Protein AF-A0A9E4B7I1-F1 (afdb_monomer)

Structure (mmCIF, N/CA/C/O backbone):
data_AF-A0A9E4B7I1-F1
#
_entry.id   AF-A0A9E4B7I1-F1
#
loop_
_atom_site.group_PDB
_atom_site.id
_atom_site.type_symbol
_atom_site.label_atom_id
_atom_site.label_alt_id
_atom_site.label_comp_id
_atom_site.label_asym_id
_atom_site.label_entity_id
_atom_site.label_seq_id
_atom_site.pdbx_PDB_ins_code
_atom_site.Cartn_x
_atom_site.Cartn_y
_atom_site.Cartn_z
_atom_site.occupancy
_atom_site.B_iso_or_equiv
_atom_site.auth_seq_id
_atom_site.auth_comp_id
_atom_site.auth_asym_id
_atom_site.auth_atom_id
_atom_site.pdbx_PDB_model_num
ATOM 1 N N . ASP A 1 1 ? 21.472 15.821 -20.834 1.00 73.38 1 ASP A N 1
ATOM 2 C CA . ASP A 1 1 ? 20.145 16.196 -20.340 1.00 73.38 1 ASP A CA 1
ATOM 3 C C . ASP A 1 1 ? 19.874 15.441 -19.035 1.00 73.38 1 ASP A C 1
ATOM 5 O O . ASP A 1 1 ? 20.013 14.217 -19.047 1.00 73.38 1 ASP A O 1
ATOM 9 N N . PRO A 1 2 ? 19.653 16.133 -17.903 1.00 75.81 2 PRO A N 1
ATOM 10 C CA . PRO A 1 2 ? 19.327 15.500 -16.624 1.00 75.81 2 PRO A CA 1
ATOM 11 C C . PRO A 1 2 ? 18.004 14.715 -16.656 1.00 75.81 2 PRO A C 1
ATOM 13 O O . PRO A 1 2 ? 17.952 13.637 -16.067 1.00 75.81 2 PRO A O 1
ATOM 16 N N . ASP A 1 3 ? 16.997 15.153 -17.414 1.00 77.44 3 ASP A N 1
ATOM 17 C CA . ASP A 1 3 ? 15.669 14.524 -17.425 1.00 77.44 3 ASP A CA 1
ATOM 18 C C . ASP A 1 3 ? 15.714 13.133 -18.077 1.00 77.44 3 ASP A C 1
ATOM 20 O O . ASP A 1 3 ? 15.144 12.158 -17.578 1.00 77.44 3 ASP A O 1
ATOM 24 N N . PHE A 1 4 ? 16.498 12.994 -19.151 1.00 79.31 4 PHE A N 1
ATOM 25 C CA . PHE A 1 4 ? 16.743 11.698 -19.796 1.00 79.31 4 PHE A CA 1
ATOM 26 C C . PHE A 1 4 ? 17.435 10.684 -18.873 1.00 79.31 4 PHE A C 1
ATOM 28 O O . PHE A 1 4 ? 17.266 9.479 -19.060 1.00 79.31 4 PHE A O 1
ATOM 35 N N . ARG A 1 5 ? 18.207 11.138 -17.875 1.00 84.44 5 ARG A N 1
ATOM 36 C CA . ARG A 1 5 ? 18.864 10.239 -16.910 1.00 84.44 5 ARG A CA 1
ATOM 37 C C . ARG A 1 5 ? 17.890 9.697 -15.865 1.00 84.44 5 ARG A C 1
ATOM 39 O O . ARG A 1 5 ? 18.107 8.596 -15.367 1.00 84.44 5 ARG A O 1
ATOM 46 N N . GLU A 1 6 ? 16.823 10.428 -15.549 1.00 92.25 6 GLU A N 1
ATOM 47 C CA . GLU A 1 6 ? 15.819 10.010 -14.560 1.00 92.25 6 GLU A CA 1
ATOM 48 C C . GLU A 1 6 ? 14.726 9.116 -15.152 1.00 92.25 6 GLU A C 1
ATOM 50 O O . GLU A 1 6 ? 14.113 8.314 -14.437 1.00 92.25 6 GLU A O 1
ATOM 55 N N . TRP A 1 7 ? 14.500 9.211 -16.464 1.00 92.25 7 TRP A N 1
ATOM 56 C CA . TRP A 1 7 ? 13.429 8.494 -17.151 1.00 92.25 7 TRP A CA 1
ATOM 57 C C . TRP A 1 7 ? 13.388 6.979 -16.866 1.00 92.25 7 TRP A C 1
ATOM 59 O O . TRP A 1 7 ? 12.307 6.481 -16.527 1.00 92.25 7 TRP A O 1
ATOM 69 N N . PRO A 1 8 ? 14.512 6.227 -16.893 1.00 93.50 8 PRO A N 1
ATOM 70 C CA . PRO A 1 8 ? 14.486 4.797 -16.584 1.00 93.50 8 PRO A CA 1
ATOM 71 C C . PRO A 1 8 ? 13.962 4.503 -15.173 1.00 93.50 8 PRO A C 1
ATOM 73 O O . PRO A 1 8 ? 13.206 3.551 -14.971 1.00 93.50 8 PRO A O 1
ATOM 76 N N . GLN A 1 9 ? 14.309 5.344 -14.194 1.00 92.88 9 GLN A N 1
ATOM 77 C CA . GLN A 1 9 ? 13.868 5.178 -12.812 1.00 92.88 9 GLN A CA 1
ATOM 78 C C . GLN A 1 9 ? 12.376 5.492 -12.652 1.00 92.88 9 GLN A C 1
ATOM 80 O O . GLN A 1 9 ? 11.666 4.785 -11.931 1.00 92.88 9 GLN A O 1
ATOM 85 N N . LEU A 1 10 ? 11.874 6.523 -13.335 1.00 93.44 10 LEU A N 1
ATOM 86 C CA . LEU A 1 10 ? 10.450 6.864 -13.342 1.00 93.44 10 LEU A CA 1
ATOM 87 C C . LEU A 1 10 ? 9.610 5.757 -13.988 1.00 93.44 10 LEU A C 1
ATOM 89 O O . LEU A 1 10 ? 8.581 5.365 -13.429 1.00 93.44 10 LEU A O 1
ATOM 93 N N . MET A 1 11 ? 10.079 5.204 -15.108 1.00 94.81 11 MET A N 1
ATOM 94 C CA . MET A 1 11 ? 9.457 4.051 -15.757 1.00 94.81 11 MET A CA 1
ATOM 95 C C . MET A 1 11 ? 9.438 2.837 -14.823 1.00 94.81 11 MET A C 1
ATOM 97 O O . MET A 1 11 ? 8.387 2.222 -14.641 1.00 94.81 11 MET A O 1
ATOM 101 N N . LEU A 1 12 ? 10.560 2.517 -14.172 1.00 92.94 12 LEU A N 1
ATOM 102 C CA . LEU A 1 12 ? 10.630 1.405 -13.223 1.00 92.94 12 LEU A CA 1
ATOM 103 C C . LEU A 1 12 ? 9.649 1.594 -12.055 1.00 92.94 12 LEU A C 1
ATOM 105 O O . LEU A 1 12 ? 8.926 0.670 -11.682 1.00 92.94 12 LEU A O 1
ATOM 109 N N . ASN A 1 13 ? 9.567 2.806 -11.505 1.00 91.75 13 ASN A N 1
ATOM 110 C CA . ASN A 1 13 ? 8.615 3.142 -10.445 1.00 91.75 13 ASN A CA 1
ATOM 111 C C . ASN A 1 13 ? 7.160 3.001 -10.917 1.00 91.75 13 ASN A C 1
ATOM 113 O O . ASN A 1 13 ? 6.291 2.567 -10.156 1.00 91.75 13 ASN A O 1
ATOM 117 N N . TRP A 1 14 ? 6.877 3.357 -12.170 1.00 92.56 14 TRP A N 1
ATOM 118 C CA . TRP A 1 14 ? 5.568 3.152 -12.774 1.00 92.56 14 TRP A CA 1
ATOM 119 C C . TRP A 1 14 ? 5.238 1.659 -12.922 1.00 92.56 14 TRP A C 1
ATOM 121 O O . TRP A 1 14 ? 4.207 1.234 -12.398 1.00 92.56 14 TRP A O 1
ATOM 131 N N . LEU A 1 15 ? 6.141 0.851 -13.490 1.00 93.94 15 LEU A N 1
ATOM 132 C CA . LEU A 1 15 ? 5.970 -0.602 -13.628 1.00 93.94 15 LEU A CA 1
ATOM 133 C C . LEU 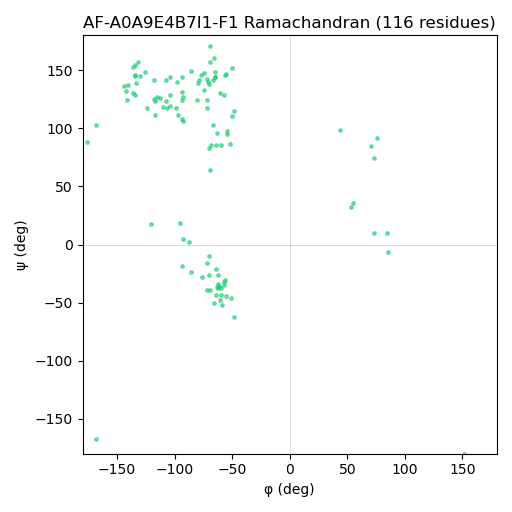A 1 15 ? 5.691 -1.277 -12.279 1.00 93.94 15 LEU A C 1
ATOM 135 O O . LEU A 1 15 ? 4.763 -2.081 -12.155 1.00 93.94 15 LEU A O 1
ATOM 139 N N . ARG 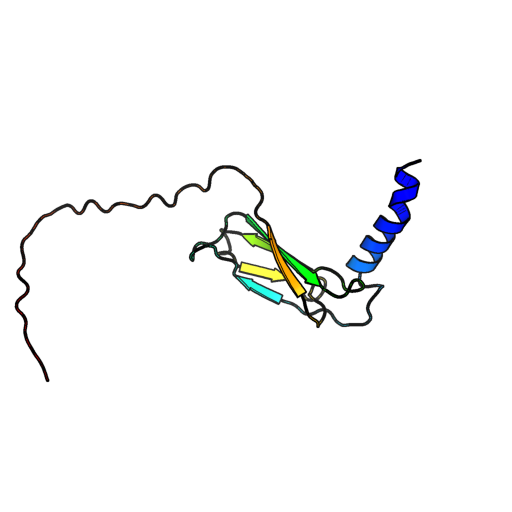A 1 16 ? 6.447 -0.889 -11.245 1.00 92.06 16 ARG A N 1
ATOM 140 C CA . ARG A 1 16 ? 6.249 -1.354 -9.867 1.00 92.06 16 ARG A CA 1
ATOM 141 C C . ARG A 1 16 ? 4.860 -1.028 -9.347 1.00 92.06 16 ARG A C 1
ATOM 143 O O . ARG A 1 16 ? 4.170 -1.930 -8.888 1.00 92.06 16 ARG A O 1
ATOM 150 N N . ARG A 1 17 ? 4.419 0.233 -9.431 1.00 89.25 17 ARG A N 1
ATOM 151 C CA . ARG A 1 17 ? 3.087 0.654 -8.946 1.00 89.25 17 ARG A CA 1
ATOM 152 C C . ARG A 1 17 ? 1.950 -0.057 -9.674 1.00 89.25 17 ARG A C 1
ATOM 154 O O . ARG A 1 17 ? 0.950 -0.388 -9.041 1.00 89.25 17 ARG A O 1
ATOM 161 N N . CYS A 1 18 ? 2.112 -0.331 -10.965 1.00 89.44 18 CYS A N 1
ATOM 162 C CA . CYS A 1 18 ? 1.152 -1.108 -11.745 1.00 89.44 18 CYS A CA 1
ATOM 163 C C . CYS A 1 18 ? 1.164 -2.605 -11.392 1.00 89.44 18 CYS A C 1
ATOM 165 O O . CYS A 1 18 ? 0.202 -3.302 -11.687 1.00 89.44 18 CYS A O 1
ATOM 167 N N . GLY A 1 19 ? 2.198 -3.095 -10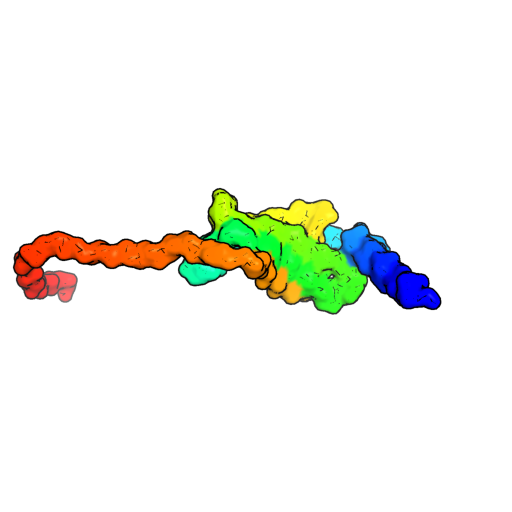.700 1.00 88.12 19 GLY A N 1
ATOM 168 C CA . GLY A 1 19 ? 2.330 -4.500 -10.317 1.00 88.12 19 GLY A CA 1
ATOM 169 C C . GLY A 1 19 ? 2.942 -5.385 -11.401 1.00 88.12 19 GLY A C 1
ATOM 170 O O . GLY A 1 19 ? 2.967 -6.592 -11.221 1.00 88.12 19 GLY A O 1
ATOM 171 N N . PHE A 1 20 ? 3.485 -4.819 -12.486 1.00 89.94 20 PHE A N 1
ATOM 172 C CA . PHE A 1 20 ? 4.086 -5.600 -13.577 1.00 89.94 20 PHE A CA 1
ATOM 173 C C . PHE A 1 20 ? 5.320 -6.404 -13.151 1.00 89.94 20 PHE A C 1
ATOM 175 O O . PHE A 1 20 ? 5.686 -7.363 -13.820 1.00 89.94 20 PHE A O 1
ATOM 182 N N . LEU A 1 21 ? 5.967 -6.021 -12.045 1.00 91.38 21 LEU A N 1
ATOM 183 C CA . LEU A 1 21 ? 7.179 -6.682 -11.555 1.00 91.38 21 LEU A CA 1
ATOM 184 C C . LEU A 1 21 ? 6.898 -7.800 -10.536 1.00 91.38 21 LEU A C 1
ATOM 186 O O . LEU A 1 21 ? 7.835 -8.363 -9.976 1.00 91.38 21 LEU A O 1
ATOM 190 N N . THR A 1 22 ? 5.632 -8.133 -10.260 1.00 88.12 22 THR A N 1
ATOM 191 C CA . THR A 1 22 ? 5.281 -9.204 -9.316 1.00 88.12 22 THR A CA 1
ATOM 192 C C . THR A 1 22 ? 4.048 -9.986 -9.763 1.00 88.12 22 THR A C 1
ATOM 194 O O . THR A 1 22 ? 3.048 -9.409 -10.170 1.00 88.12 22 THR A O 1
ATOM 197 N N . GLY A 1 23 ? 4.098 -11.317 -9.651 1.00 87.06 23 GLY A N 1
ATOM 198 C CA . GLY A 1 23 ? 2.955 -12.199 -9.934 1.00 87.06 23 GLY A CA 1
ATOM 199 C C . GLY A 1 23 ? 2.027 -12.429 -8.736 1.00 87.06 23 GLY A C 1
ATOM 200 O O . GLY A 1 23 ? 1.089 -13.217 -8.825 1.00 87.06 23 GLY A O 1
ATOM 201 N N . LYS A 1 24 ? 2.302 -11.802 -7.587 1.00 90.94 24 LYS A N 1
ATOM 202 C CA . LYS A 1 24 ? 1.536 -12.016 -6.355 1.00 90.94 24 LYS A CA 1
ATOM 203 C C . LYS A 1 24 ? 0.232 -11.215 -6.374 1.00 90.94 24 LYS A C 1
ATOM 205 O O . LYS A 1 24 ? 0.217 -10.041 -6.745 1.00 90.94 24 LYS A O 1
ATOM 210 N N . ALA A 1 25 ? -0.847 -11.833 -5.897 1.00 90.69 25 ALA A N 1
ATOM 211 C CA . ALA A 1 25 ? -2.133 -11.165 -5.739 1.00 90.69 25 ALA A CA 1
ATOM 212 C C . ALA A 1 25 ? -2.062 -10.044 -4.688 1.00 90.69 25 ALA A C 1
ATOM 214 O O . ALA A 1 25 ? -1.315 -10.127 -3.712 1.00 90.69 25 ALA A O 1
ATOM 215 N N . ARG A 1 26 ? -2.857 -8.993 -4.891 1.00 92.56 26 ARG A N 1
ATOM 216 C CA . ARG A 1 26 ? -3.018 -7.891 -3.938 1.00 92.56 26 ARG A CA 1
ATOM 217 C C . ARG A 1 26 ? -4.217 -8.146 -3.031 1.00 92.56 26 ARG A C 1
ATOM 219 O O . ARG A 1 26 ? -5.244 -8.647 -3.483 1.00 92.56 26 ARG A O 1
ATOM 226 N N . HIS A 1 27 ? -4.107 -7.738 -1.772 1.00 93.00 27 HIS A N 1
ATOM 227 C CA . HIS A 1 27 ? -5.155 -7.895 -0.768 1.00 93.00 27 HIS A CA 1
ATOM 228 C C . HIS A 1 27 ? -5.650 -6.551 -0.254 1.00 93.00 27 HIS A C 1
ATOM 230 O O . HIS A 1 27 ? -4.874 -5.613 -0.054 1.00 93.00 27 HIS A O 1
ATOM 236 N N . ALA A 1 28 ? -6.960 -6.479 -0.022 1.00 94.94 28 ALA A N 1
ATOM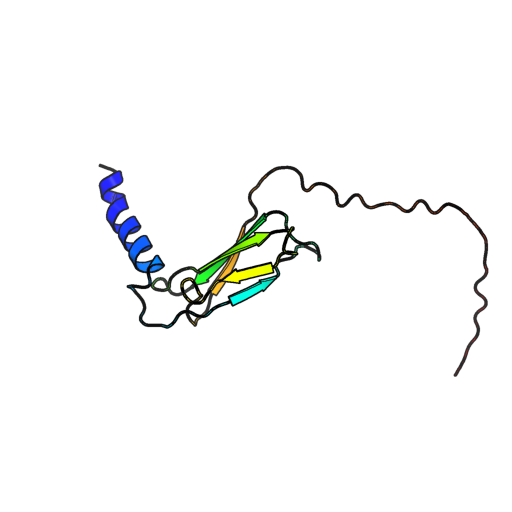 237 C CA . ALA A 1 28 ? -7.563 -5.329 0.625 1.00 94.94 28 ALA A CA 1
ATOM 238 C C . ALA A 1 28 ? -7.095 -5.231 2.084 1.00 94.94 28 ALA A C 1
ATOM 240 O O . ALA A 1 28 ? -6.965 -6.245 2.771 1.00 94.94 28 ALA A O 1
ATOM 241 N N . VAL A 1 29 ? -6.856 -4.009 2.554 1.00 93.94 29 VAL A N 1
ATOM 242 C CA . VAL A 1 29 ? -6.466 -3.733 3.940 1.00 93.94 29 VAL A CA 1
ATOM 243 C C . VAL A 1 29 ? -7.278 -2.565 4.453 1.00 93.94 29 VAL A C 1
ATOM 245 O O . VAL A 1 29 ? -7.302 -1.496 3.848 1.00 93.94 29 VAL A O 1
ATOM 248 N N . SER A 1 30 ? -7.904 -2.753 5.604 1.00 93.69 30 SER A N 1
ATOM 249 C CA . SER A 1 30 ? -8.617 -1.700 6.314 1.00 93.69 30 SER A CA 1
ATOM 250 C C . SER A 1 30 ? -8.109 -1.600 7.739 1.00 93.69 30 SER A C 1
ATOM 252 O O . SER A 1 30 ? -7.752 -2.607 8.349 1.00 93.69 30 SER A O 1
ATOM 254 N N . GLY A 1 31 ? -8.126 -0.397 8.294 1.00 91.81 31 GLY A N 1
ATOM 255 C CA . GLY A 1 31 ? -7.716 -0.183 9.670 1.00 91.81 31 GLY A CA 1
ATOM 256 C C . GLY A 1 31 ? -8.082 1.200 10.171 1.00 91.81 31 GLY A C 1
ATOM 257 O O . GLY A 1 31 ? -8.854 1.932 9.548 1.00 91.81 31 GLY A O 1
ATOM 258 N N . ARG A 1 32 ? -7.517 1.553 11.322 1.00 91.75 32 ARG A N 1
ATOM 259 C CA . ARG A 1 32 ? -7.660 2.872 11.930 1.00 91.75 32 ARG A CA 1
ATOM 260 C C . ARG A 1 32 ? -6.297 3.378 12.378 1.00 91.75 32 ARG A C 1
ATOM 262 O O . ARG A 1 32 ? -5.515 2.611 12.931 1.00 91.75 32 ARG A O 1
ATOM 269 N N . VAL A 1 33 ? -6.038 4.662 12.159 1.00 89.81 33 VAL A N 1
ATOM 270 C CA . VAL A 1 33 ? -4.850 5.357 12.657 1.00 89.81 33 VAL A CA 1
ATOM 271 C C . VAL A 1 33 ? -5.275 6.456 13.621 1.00 89.81 33 VAL A C 1
ATOM 273 O O . VAL A 1 33 ? -6.064 7.336 13.277 1.00 89.81 33 VAL A O 1
ATOM 276 N N . THR A 1 34 ? -4.739 6.388 14.836 1.00 89.31 34 THR A N 1
ATOM 277 C CA . THR A 1 34 ? -4.980 7.341 15.924 1.00 89.31 34 THR A CA 1
ATOM 278 C C . THR A 1 34 ? -3.664 7.717 16.583 1.00 89.31 34 THR A C 1
ATOM 280 O O . THR A 1 34 ? -2.790 6.862 16.729 1.00 89.31 34 THR A O 1
ATOM 283 N N . LEU A 1 35 ? -3.551 8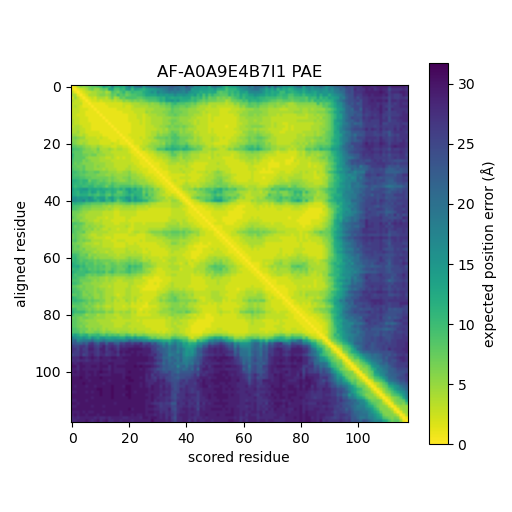.957 17.044 1.00 85.25 35 LEU A N 1
ATOM 284 C CA . LEU A 1 35 ? -2.452 9.436 17.874 1.00 85.25 35 LEU A CA 1
ATOM 285 C C . LEU A 1 35 ? -2.997 9.691 19.281 1.00 85.25 35 LEU A C 1
ATOM 287 O O . LEU A 1 35 ? -3.910 10.491 19.443 1.00 85.25 35 LEU A O 1
ATOM 291 N N . ASN A 1 36 ? -2.487 8.982 20.293 1.00 85.75 36 ASN A N 1
ATOM 292 C CA . ASN A 1 36 ? -2.969 9.075 21.684 1.00 85.75 36 ASN A CA 1
ATOM 293 C C . ASN A 1 36 ? -4.492 8.872 21.846 1.00 85.75 36 ASN A C 1
ATOM 295 O O . ASN A 1 36 ? -5.121 9.467 22.715 1.00 85.75 36 ASN A O 1
ATOM 299 N N . GLY A 1 37 ? -5.093 8.034 20.995 1.00 82.69 37 GLY A N 1
ATOM 300 C CA . GLY A 1 37 ? -6.537 7.768 20.993 1.00 82.69 37 GLY A CA 1
ATOM 301 C C . GLY A 1 37 ? -7.377 8.767 20.191 1.00 82.69 37 GLY A C 1
ATOM 302 O 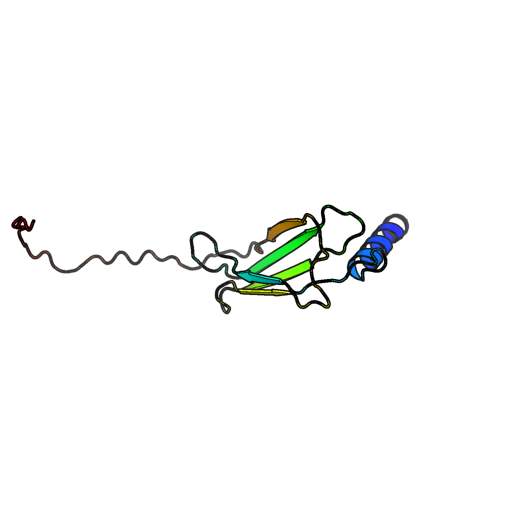O . GLY A 1 37 ? -8.562 8.517 19.981 1.00 82.69 37 GLY A O 1
ATOM 303 N N . GLU A 1 38 ? -6.781 9.842 19.675 1.00 81.75 38 GLU A N 1
ATOM 304 C CA . GLU A 1 38 ? -7.460 10.829 18.837 1.00 81.75 38 GLU A CA 1
ATOM 305 C C . GLU A 1 38 ? -7.208 10.555 17.348 1.00 81.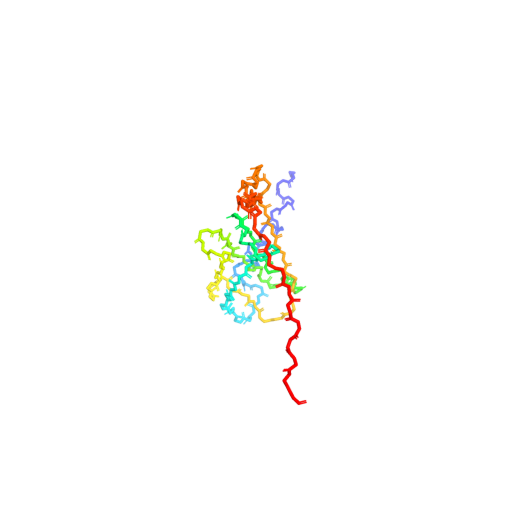75 38 GLU A C 1
ATOM 307 O O . GLU A 1 38 ? -6.112 10.162 16.933 1.00 81.75 38 GLU A O 1
ATOM 312 N N . ALA A 1 39 ? -8.239 10.720 16.520 1.00 81.38 39 ALA A N 1
ATOM 313 C CA . ALA A 1 39 ? -8.093 10.572 15.079 1.00 81.38 39 ALA A CA 1
ATOM 314 C C . ALA A 1 39 ? -7.281 11.742 14.509 1.00 81.38 39 ALA A C 1
ATOM 316 O O . ALA A 1 39 ? -7.452 12.894 14.890 1.00 81.38 39 ALA A O 1
ATOM 317 N N . MET A 1 40 ? -6.392 11.460 13.564 1.00 79.62 40 MET A N 1
ATOM 318 C CA . MET A 1 40 ? -5.581 12.513 12.952 1.00 79.62 40 MET A CA 1
ATOM 319 C C . MET A 1 40 ? -6.404 13.268 11.900 1.00 79.62 40 MET A C 1
ATOM 321 O O . MET A 1 40 ? -7.155 12.641 11.154 1.00 79.62 40 MET A O 1
ATOM 325 N N . GLY A 1 41 ? -6.241 14.597 11.808 1.00 80.12 41 GLY A N 1
ATOM 326 C CA . GLY A 1 41 ? -6.947 15.466 10.849 1.00 80.12 41 GLY A CA 1
ATOM 327 C C . GLY A 1 41 ? -6.915 14.932 9.414 1.00 80.12 41 GLY A C 1
ATOM 328 O O . GLY A 1 41 ? -7.946 14.570 8.841 1.00 80.12 41 GLY A O 1
ATOM 329 N N . MET A 1 42 ? -5.708 14.818 8.865 1.00 87.12 42 MET A N 1
ATOM 330 C CA . MET A 1 42 ? -5.425 14.154 7.597 1.00 87.12 42 MET A CA 1
ATOM 331 C C . MET A 1 42 ? -4.111 13.391 7.737 1.00 87.12 42 MET A C 1
ATOM 333 O O . MET A 1 42 ? -3.090 13.984 8.069 1.00 87.12 42 MET A O 1
ATOM 337 N N . ALA A 1 43 ? -4.123 12.090 7.472 1.00 89.69 43 ALA A N 1
ATOM 338 C CA . ALA A 1 43 ? -2.917 11.274 7.486 1.00 89.69 43 ALA A CA 1
ATOM 339 C C . ALA A 1 43 ? -2.866 10.366 6.258 1.00 89.69 43 ALA A C 1
ATOM 341 O O . ALA A 1 43 ? -3.880 9.866 5.778 1.00 89.69 43 ALA A O 1
ATOM 342 N N . TRP A 1 44 ? -1.664 10.138 5.755 1.00 92.69 44 TRP A N 1
ATOM 343 C CA . TRP A 1 44 ? -1.368 9.180 4.707 1.00 92.69 44 TRP A CA 1
ATOM 344 C C . TRP A 1 44 ? -0.721 7.958 5.330 1.00 92.69 44 TRP A C 1
ATOM 346 O O . TRP A 1 44 ? 0.359 8.055 5.906 1.00 92.69 44 TRP A O 1
ATOM 356 N N . VAL A 1 45 ? -1.364 6.808 5.182 1.00 93.44 45 VAL A N 1
ATOM 357 C CA . VAL A 1 45 ? -0.828 5.511 5.593 1.00 93.44 45 VAL A CA 1
ATOM 358 C C . VAL A 1 45 ? -0.247 4.852 4.356 1.00 93.44 45 VAL A C 1
ATOM 360 O O . VAL A 1 45 ? -0.967 4.611 3.390 1.00 93.44 45 VAL A O 1
ATOM 363 N N . THR A 1 46 ? 1.058 4.601 4.356 1.00 94.75 46 THR A N 1
ATOM 364 C CA . THR A 1 46 ? 1.762 3.947 3.250 1.00 94.75 46 THR A CA 1
ATOM 365 C C . THR A 1 46 ? 2.373 2.641 3.734 1.00 94.75 46 THR A C 1
ATOM 367 O O . THR A 1 46 ? 3.153 2.629 4.681 1.00 94.75 46 THR A O 1
ATOM 370 N N . PHE A 1 47 ? 2.050 1.548 3.056 1.00 94.69 47 PHE A N 1
ATOM 371 C CA . PHE A 1 47 ? 2.685 0.250 3.215 1.00 94.69 47 PHE A CA 1
ATOM 372 C C . PHE A 1 47 ? 3.801 0.142 2.182 1.00 94.69 47 PHE A C 1
ATOM 374 O O . PHE A 1 47 ? 3.543 0.023 0.982 1.00 94.69 47 PHE A O 1
ATOM 381 N N . VAL A 1 48 ? 5.043 0.218 2.648 1.00 93.94 48 VAL A N 1
ATOM 382 C CA . VAL A 1 48 ? 6.239 0.086 1.819 1.00 93.94 48 VAL A CA 1
ATOM 383 C C . VAL A 1 48 ? 6.726 -1.361 1.920 1.00 93.94 48 VAL A C 1
ATOM 385 O O . VAL A 1 48 ? 7.161 -1.766 3.001 1.00 93.94 48 VAL A O 1
ATOM 388 N N . PRO A 1 49 ? 6.637 -2.167 0.851 1.00 93.44 49 PRO A N 1
ATOM 389 C CA . PRO A 1 49 ? 7.170 -3.522 0.875 1.00 93.44 49 PRO A CA 1
ATOM 390 C C . PRO A 1 49 ? 8.690 -3.494 1.035 1.00 93.44 49 PRO A C 1
ATOM 392 O O . PRO A 1 49 ? 9.362 -2.629 0.472 1.00 93.44 49 PRO A O 1
ATOM 395 N N . LEU A 1 50 ? 9.237 -4.460 1.775 1.00 92.62 50 LEU A N 1
ATOM 396 C CA . LEU A 1 50 ? 10.689 -4.683 1.787 1.00 92.62 50 LEU A CA 1
ATOM 397 C C . LEU A 1 50 ? 11.183 -5.269 0.455 1.00 92.62 50 LEU A C 1
ATOM 399 O O . LEU A 1 50 ? 12.331 -5.061 0.077 1.00 92.62 50 LEU A O 1
ATOM 403 N N . ASP A 1 51 ? 10.307 -5.974 -0.266 1.00 91.44 51 ASP A N 1
ATOM 404 C CA . ASP A 1 51 ? 10.552 -6.440 -1.630 1.00 91.44 51 ASP A CA 1
ATOM 405 C C . ASP A 1 51 ? 10.515 -5.256 -2.610 1.00 91.44 51 ASP A C 1
ATOM 407 O O . ASP A 1 51 ? 9.487 -4.595 -2.789 1.00 91.44 51 ASP A O 1
ATOM 411 N N . SER A 1 52 ? 11.643 -5.000 -3.271 1.00 87.75 52 SER A N 1
ATOM 412 C CA . SER A 1 52 ? 11.793 -3.914 -4.237 1.00 87.75 52 SER A CA 1
ATOM 413 C C . SER A 1 52 ? 11.013 -4.135 -5.535 1.00 87.75 52 SER A C 1
ATOM 415 O O . SER A 1 52 ? 10.879 -3.198 -6.310 1.00 87.75 52 SER A O 1
ATOM 417 N N . ASN A 1 53 ? 10.443 -5.310 -5.783 1.00 91.19 53 ASN A N 1
ATOM 418 C CA . ASN A 1 53 ? 9.580 -5.537 -6.943 1.00 91.19 53 ASN A CA 1
ATOM 419 C C . ASN A 1 53 ? 8.096 -5.337 -6.621 1.00 91.19 53 ASN A C 1
ATOM 421 O O . ASN A 1 53 ? 7.283 -5.115 -7.521 1.00 91.19 53 ASN A O 1
ATOM 425 N N . ALA A 1 54 ? 7.729 -5.372 -5.340 1.00 92.00 54 ALA A N 1
ATOM 426 C CA . ALA A 1 54 ? 6.347 -5.220 -4.926 1.00 92.00 54 ALA A CA 1
ATOM 427 C C . ALA A 1 54 ? 5.880 -3.743 -4.982 1.00 92.00 54 ALA A C 1
ATOM 429 O O . ALA A 1 54 ? 6.661 -2.812 -4.728 1.00 92.00 54 ALA A O 1
ATOM 430 N N . PRO A 1 55 ? 4.597 -3.506 -5.317 1.00 92.38 55 PRO A N 1
ATOM 431 C CA . PRO A 1 55 ? 3.983 -2.184 -5.300 1.00 92.38 55 PRO A CA 1
ATOM 432 C C . PRO A 1 55 ? 3.790 -1.678 -3.861 1.00 92.38 55 PRO A C 1
ATOM 434 O O . PRO A 1 55 ? 3.316 -2.432 -3.011 1.00 92.38 55 PRO A O 1
ATOM 437 N N . PRO A 1 56 ? 4.065 -0.393 -3.574 1.00 92.56 56 PRO A N 1
ATOM 438 C CA . PRO A 1 56 ? 3.609 0.223 -2.337 1.00 92.56 56 PRO A CA 1
ATOM 439 C C . PRO A 1 56 ? 2.095 0.456 -2.380 1.00 92.56 56 PRO A C 1
ATOM 441 O O . PRO A 1 56 ? 1.555 0.874 -3.407 1.00 92.56 56 PRO A O 1
ATOM 444 N N . ALA A 1 57 ? 1.425 0.260 -1.247 1.00 93.69 57 ALA A N 1
ATOM 445 C CA . ALA A 1 57 ? 0.006 0.569 -1.089 1.00 93.69 57 ALA A CA 1
ATOM 446 C C . ALA A 1 57 ? -0.163 1.814 -0.216 1.00 93.69 57 ALA A C 1
ATOM 448 O O . ALA A 1 57 ? 0.574 2.003 0.752 1.00 93.69 57 ALA A O 1
ATOM 449 N N . ARG A 1 58 ? -1.124 2.682 -0.537 1.00 94.12 58 ARG A N 1
ATOM 450 C CA . ARG A 1 58 ? -1.345 3.929 0.203 1.00 94.12 58 ARG A CA 1
ATOM 451 C C . ARG A 1 58 ? -2.831 4.210 0.364 1.00 94.12 58 ARG A C 1
ATOM 453 O O . ARG A 1 58 ? -3.576 4.109 -0.604 1.00 94.12 58 ARG A O 1
ATOM 460 N N . ALA A 1 59 ? -3.228 4.640 1.556 1.00 93.94 59 ALA A N 1
ATOM 461 C CA . ALA A 1 59 ? -4.553 5.189 1.820 1.00 93.94 59 ALA A CA 1
ATOM 462 C C . ALA A 1 59 ? -4.477 6.494 2.605 1.00 93.94 59 ALA A C 1
ATOM 464 O O . ALA A 1 59 ? -3.509 6.776 3.317 1.00 93.94 59 ALA A O 1
ATOM 465 N N . ARG A 1 60 ? -5.542 7.280 2.474 1.00 92.38 60 ARG A N 1
ATOM 466 C CA . ARG A 1 60 ? -5.788 8.459 3.292 1.00 92.38 60 ARG A CA 1
ATOM 467 C C . ARG A 1 60 ? -6.667 8.054 4.472 1.00 92.38 60 ARG A C 1
ATOM 469 O O . ARG A 1 60 ? -7.694 7.417 4.275 1.00 92.38 60 ARG A O 1
ATOM 476 N N . ALA A 1 61 ? -6.266 8.453 5.668 1.00 89.88 61 ALA A N 1
ATOM 477 C CA . ALA A 1 61 ? -7.095 8.472 6.860 1.00 89.88 61 ALA A CA 1
ATOM 478 C C . ALA A 1 61 ? -7.504 9.922 7.146 1.00 89.88 61 ALA A C 1
ATOM 480 O O . ALA A 1 61 ? -6.724 10.855 6.918 1.00 89.88 61 ALA A O 1
ATOM 481 N N . SER A 1 62 ? -8.722 10.122 7.643 1.00 86.75 62 SER A N 1
ATOM 482 C CA . SER A 1 62 ? -9.214 11.451 8.011 1.00 86.75 62 SER A CA 1
ATOM 483 C C . SER A 1 62 ? -9.906 11.451 9.365 1.00 86.75 62 SER A C 1
ATOM 485 O O . SER A 1 62 ? -10.472 10.442 9.790 1.00 86.75 62 SER A O 1
ATOM 487 N N . HIS A 1 63 ? -9.909 12.607 10.024 1.00 84.44 63 HIS A N 1
ATOM 488 C CA . HIS A 1 63 ? -10.626 12.784 11.284 1.00 84.44 63 HIS A CA 1
ATOM 489 C C . HIS A 1 63 ? -12.142 12.611 11.109 1.00 84.44 63 HIS A C 1
ATOM 491 O O . HIS A 1 63 ? -12.789 12.002 11.959 1.00 84.44 63 HIS A O 1
ATOM 497 N N . ALA A 1 64 ? -12.700 13.058 9.976 1.00 86.00 64 ALA A N 1
ATOM 498 C CA . ALA A 1 64 ? -14.118 12.885 9.643 1.00 86.00 64 ALA A CA 1
ATOM 499 C C . ALA A 1 64 ? -14.548 11.405 9.652 1.00 86.00 64 ALA A C 1
ATOM 501 O O . ALA A 1 64 ? -15.645 11.072 10.092 1.00 86.00 64 ALA A O 1
ATOM 502 N N . GLU A 1 65 ? -13.648 10.507 9.249 1.00 87.00 65 GLU A N 1
ATOM 503 C CA . GLU A 1 65 ? -13.859 9.055 9.251 1.00 87.00 65 GLU A CA 1
ATOM 504 C C . GLU A 1 65 ? -13.312 8.376 10.519 1.00 87.00 65 GLU A C 1
ATOM 506 O O . GLU A 1 65 ? -13.084 7.164 10.545 1.00 87.00 65 GLU A O 1
ATOM 511 N N . LYS A 1 66 ? -13.079 9.141 11.596 1.00 86.06 66 LYS A N 1
ATOM 512 C CA . LYS A 1 66 ? -12.522 8.654 12.871 1.00 86.06 66 LYS A CA 1
ATOM 513 C C . LYS A 1 66 ? -11.181 7.928 12.691 1.00 86.06 66 LYS A C 1
ATOM 515 O O . LYS A 1 66 ? -10.911 6.926 13.354 1.00 86.06 66 LYS A O 1
ATOM 520 N N . GLY A 1 67 ? -10.357 8.402 11.757 1.00 87.44 67 GLY A N 1
ATOM 521 C CA . GLY A 1 67 ? -9.048 7.833 11.439 1.00 87.44 67 GLY A CA 1
ATOM 522 C C . GLY A 1 67 ? -9.111 6.509 10.676 1.00 87.44 67 GLY A C 1
ATOM 523 O O . GLY A 1 67 ? -8.081 5.848 10.549 1.00 87.44 67 GLY A O 1
ATOM 524 N N . ARG A 1 68 ? -10.291 6.084 10.199 1.00 91.56 68 ARG A N 1
ATOM 525 C CA . ARG A 1 68 ? -10.426 4.887 9.363 1.00 91.56 68 ARG A CA 1
ATOM 526 C C . ARG A 1 68 ? -9.702 5.097 8.032 1.00 91.56 68 ARG A C 1
ATOM 528 O O . ARG A 1 68 ? -9.688 6.199 7.491 1.00 91.56 68 ARG A O 1
ATOM 535 N N . PHE A 1 69 ? -9.102 4.027 7.527 1.00 93.00 69 PHE A N 1
ATOM 536 C CA . PHE A 1 69 ? -8.590 3.948 6.168 1.00 93.00 69 PHE A CA 1
ATOM 537 C C . PHE A 1 69 ? -8.968 2.605 5.550 1.00 93.00 69 PHE A C 1
ATOM 539 O O . PHE A 1 69 ? -9.124 1.599 6.250 1.00 93.00 69 PHE A O 1
ATOM 546 N N . GLU A 1 70 ? -9.080 2.596 4.230 1.00 93.88 70 GLU A N 1
ATOM 547 C CA . GLU A 1 70 ? -9.363 1.402 3.450 1.00 93.88 70 GLU A CA 1
ATOM 548 C C . GLU A 1 70 ? -8.562 1.440 2.152 1.00 93.88 70 GLU A C 1
ATOM 550 O O . GLU A 1 70 ? -8.506 2.457 1.460 1.00 93.88 70 GLU A O 1
ATOM 555 N N . ILE A 1 71 ? -7.908 0.326 1.853 1.00 93.50 71 ILE A N 1
ATOM 556 C CA . ILE A 1 71 ? -7.181 0.086 0.617 1.00 93.50 71 ILE A CA 1
ATOM 557 C C . ILE A 1 71 ? -7.890 -1.084 -0.069 1.00 93.50 71 ILE A C 1
ATOM 559 O O . ILE A 1 71 ? -7.822 -2.202 0.447 1.00 93.50 71 ILE A O 1
ATOM 563 N N . PRO A 1 72 ? -8.568 -0.869 -1.210 1.00 93.06 72 PRO A N 1
ATOM 564 C CA . PRO A 1 72 ? -9.206 -1.951 -1.950 1.00 93.06 72 PRO A CA 1
ATOM 565 C C . PRO A 1 72 ? -8.155 -2.865 -2.586 1.00 93.06 72 PRO A C 1
ATOM 567 O O . PRO A 1 72 ? -7.039 -2.432 -2.872 1.00 93.06 72 PRO A O 1
ATOM 570 N N . ALA A 1 73 ? -8.521 -4.113 -2.889 1.00 91.94 73 ALA A N 1
ATOM 571 C CA . ALA A 1 73 ? -7.598 -5.102 -3.455 1.00 91.94 73 ALA A CA 1
ATOM 572 C C . ALA A 1 73 ? -6.920 -4.637 -4.760 1.00 91.94 73 ALA A C 1
ATOM 574 O O . ALA A 1 73 ? -5.758 -4.956 -4.987 1.00 91.94 73 ALA A O 1
ATOM 575 N N . SER A 1 74 ? -7.575 -3.802 -5.575 1.00 89.62 74 SER A N 1
ATOM 576 C CA . SER A 1 74 ? -6.977 -3.220 -6.792 1.00 89.62 74 SER A CA 1
ATOM 577 C C . SER A 1 74 ? -5.685 -2.430 -6.519 1.00 89.62 74 SER A C 1
ATOM 579 O O . SER A 1 74 ? -4.749 -2.446 -7.320 1.00 89.62 74 SER A O 1
ATOM 581 N N . HIS A 1 75 ? -5.589 -1.798 -5.349 1.00 87.38 75 HIS A N 1
ATOM 582 C CA . HIS A 1 75 ? -4.437 -1.008 -4.901 1.00 87.38 75 HIS A CA 1
ATOM 583 C C . HIS A 1 75 ? -3.836 -1.560 -3.599 1.00 87.38 75 HIS A C 1
ATOM 585 O O . HIS A 1 75 ? -3.114 -0.857 -2.893 1.00 87.38 75 HIS A O 1
ATOM 591 N N . GLY A 1 76 ? -4.173 -2.814 -3.293 1.00 88.56 76 GLY A N 1
ATOM 592 C CA . GLY A 1 76 ? -3.885 -3.510 -2.052 1.00 88.56 76 GLY A CA 1
ATOM 593 C C . GLY A 1 76 ? -2.414 -3.830 -1.835 1.00 88.56 76 GLY A C 1
ATOM 594 O O . GLY A 1 76 ? -1.584 -3.710 -2.739 1.00 88.56 76 GLY A O 1
ATOM 595 N N . VAL A 1 77 ? -2.102 -4.289 -0.626 1.00 93.19 77 VAL A N 1
ATOM 596 C CA . VAL A 1 77 ? -0.764 -4.794 -0.301 1.00 93.19 77 VAL A CA 1
ATOM 597 C C . VAL A 1 77 ? -0.563 -6.171 -0.916 1.00 93.19 77 VAL A C 1
ATOM 599 O O . VAL A 1 77 ? -1.494 -6.969 -1.022 1.00 93.19 77 VAL A O 1
ATOM 602 N N . VAL A 1 78 ? 0.670 -6.467 -1.294 1.00 93.56 78 VAL A N 1
ATOM 603 C CA . VAL A 1 78 ? 1.084 -7.818 -1.679 1.00 93.56 78 VAL A CA 1
ATOM 604 C C . VAL A 1 78 ? 1.480 -8.594 -0.413 1.00 93.56 78 VAL A C 1
ATOM 606 O O . VAL A 1 78 ? 1.957 -7.975 0.532 1.00 93.56 78 VAL A O 1
ATOM 609 N N . PRO A 1 79 ? 1.320 -9.927 -0.328 1.00 90.88 79 PRO A N 1
ATOM 610 C CA . PRO A 1 79 ? 1.811 -10.690 0.816 1.00 90.88 79 PRO A CA 1
ATOM 611 C C . PRO A 1 79 ? 3.331 -10.576 0.987 1.00 90.88 79 PRO A C 1
ATOM 613 O O . PRO A 1 79 ? 4.104 -10.800 0.048 1.00 90.88 79 PRO A O 1
ATOM 616 N N . GLY A 1 80 ? 3.760 -10.258 2.207 1.00 90.19 80 GLY A N 1
ATOM 617 C CA . GLY A 1 80 ? 5.167 -10.153 2.578 1.00 90.19 80 GLY A CA 1
ATOM 618 C C . GLY A 1 80 ? 5.405 -9.153 3.710 1.00 90.19 80 GLY A C 1
ATOM 619 O O . GLY A 1 80 ? 4.461 -8.533 4.205 1.00 90.19 80 GLY A O 1
ATOM 620 N N . PRO A 1 81 ? 6.662 -8.970 4.133 1.00 92.88 81 PRO A N 1
ATOM 621 C CA . PRO A 1 81 ? 7.006 -7.992 5.152 1.00 92.88 81 PRO A CA 1
ATOM 622 C C . PRO A 1 81 ? 6.956 -6.561 4.591 1.00 92.88 81 PRO A C 1
ATOM 624 O O . PRO A 1 81 ? 7.481 -6.272 3.512 1.00 92.88 81 PRO A O 1
ATOM 627 N N . HIS A 1 82 ? 6.314 -5.664 5.341 1.00 93.12 82 HIS A N 1
ATOM 628 C CA . HIS A 1 82 ? 6.122 -4.261 4.976 1.00 93.12 82 HIS A CA 1
ATOM 629 C C . HIS A 1 82 ? 6.537 -3.351 6.125 1.00 93.12 82 HIS A C 1
ATOM 631 O O . HIS A 1 82 ? 6.283 -3.643 7.292 1.00 93.12 82 HIS A O 1
ATOM 637 N N . ARG A 1 83 ? 7.104 -2.200 5.777 1.00 94.56 83 ARG A N 1
ATOM 638 C CA . ARG A 1 83 ? 7.250 -1.061 6.676 1.00 94.56 83 ARG A CA 1
ATOM 639 C C . ARG A 1 83 ? 6.045 -0.145 6.501 1.00 94.56 83 ARG A C 1
ATOM 641 O O . ARG A 1 83 ? 5.736 0.271 5.386 1.00 94.56 83 ARG A O 1
ATOM 648 N N . VAL A 1 84 ? 5.375 0.179 7.600 1.00 93.12 84 VAL A N 1
ATOM 649 C CA . VAL A 1 84 ? 4.247 1.116 7.592 1.00 93.12 84 VAL A CA 1
ATOM 650 C C . VAL A 1 84 ? 4.761 2.514 7.914 1.00 93.12 84 VAL A C 1
ATOM 652 O O . VAL A 1 84 ? 5.399 2.731 8.941 1.00 93.12 84 VAL A O 1
ATOM 655 N N . GLU A 1 85 ? 4.483 3.466 7.030 1.00 94.25 85 GLU A N 1
ATOM 656 C CA . GLU A 1 85 ? 4.765 4.883 7.233 1.00 94.25 85 GLU A CA 1
ATOM 657 C C . GLU A 1 85 ? 3.456 5.658 7.357 1.00 94.25 85 GLU A C 1
ATOM 659 O O . GLU A 1 85 ? 2.608 5.603 6.465 1.00 94.25 85 GLU A O 1
ATOM 664 N N . VAL A 1 86 ? 3.311 6.425 8.438 1.00 91.38 86 VAL A N 1
ATOM 665 C CA . VAL A 1 86 ? 2.207 7.373 8.611 1.00 91.38 86 VAL A CA 1
ATOM 666 C C . VAL A 1 86 ? 2.757 8.782 8.431 1.00 91.38 86 VAL A C 1
ATOM 668 O O . VAL A 1 86 ? 3.630 9.212 9.181 1.00 91.38 86 VAL A O 1
ATOM 671 N N . ARG A 1 87 ? 2.266 9.501 7.419 1.00 91.31 87 ARG A N 1
ATOM 672 C CA . ARG A 1 87 ? 2.671 10.878 7.112 1.00 91.31 87 ARG A CA 1
ATOM 673 C C . ARG A 1 87 ? 1.499 11.823 7.291 1.00 91.31 87 ARG A C 1
ATOM 675 O O . ARG A 1 87 ? 0.450 11.638 6.684 1.00 91.31 87 ARG A O 1
ATOM 682 N N . VAL A 1 88 ? 1.702 12.861 8.081 1.00 86.56 88 VAL A N 1
ATOM 683 C CA . VAL A 1 88 ? 0.729 13.935 8.288 1.00 86.56 88 VAL A CA 1
ATOM 684 C C . VAL A 1 88 ? 1.224 15.132 7.481 1.00 86.56 88 VAL A C 1
ATOM 686 O O . VAL A 1 88 ? 2.403 15.474 7.608 1.00 86.56 88 VAL A O 1
ATOM 689 N N . PRO A 1 89 ? 0.397 15.757 6.627 1.00 79.00 89 PRO A N 1
ATOM 690 C CA . PRO A 1 89 ? 0.753 17.041 6.044 1.00 79.00 89 PRO A CA 1
ATOM 691 C C . PRO A 1 89 ? 1.010 18.025 7.185 1.00 79.00 89 PRO A C 1
ATOM 693 O O . PRO A 1 89 ? 0.176 18.155 8.080 1.00 79.00 89 PRO A O 1
ATOM 696 N N . GLN A 1 90 ? 2.153 18.708 7.171 1.00 62.62 90 GLN A N 1
ATOM 697 C CA . GLN A 1 90 ? 2.375 19.845 8.058 1.00 62.62 90 GLN A CA 1
ATOM 698 C C . GLN A 1 90 ? 1.477 20.989 7.578 1.00 62.62 90 GLN A C 1
ATOM 700 O O . GLN A 1 90 ? 1.888 21.836 6.794 1.00 62.62 90 GLN A O 1
ATOM 705 N N . HIS A 1 91 ? 0.215 20.971 7.992 1.00 52.66 91 HIS A N 1
ATOM 706 C CA . HIS A 1 91 ? -0.620 22.156 7.992 1.00 52.66 91 HIS A CA 1
ATOM 707 C C . HIS A 1 91 ? -0.781 22.559 9.451 1.00 52.66 91 HIS A C 1
ATOM 709 O O . HIS A 1 91 ? -1.130 21.722 10.285 1.00 52.66 91 HIS A O 1
ATOM 715 N N . GLY A 1 92 ? -0.393 23.800 9.745 1.00 49.97 92 GLY A N 1
ATOM 716 C CA . GLY A 1 92 ? -0.446 24.373 11.080 1.00 49.97 92 GLY A CA 1
ATOM 717 C C . GLY A 1 92 ? -1.816 24.186 11.720 1.00 49.97 92 GLY A C 1
ATOM 718 O O . GLY A 1 92 ? -2.838 24.101 11.043 1.00 49.97 92 GLY A O 1
ATOM 719 N N . ASP A 1 93 ? -1.779 24.125 13.043 1.00 41.38 93 ASP A N 1
ATOM 720 C CA . ASP A 1 93 ? -2.919 24.105 13.945 1.00 41.38 93 ASP A CA 1
ATOM 721 C C . ASP A 1 93 ? -3.741 22.815 13.940 1.00 41.38 93 ASP A C 1
ATOM 723 O O . ASP A 1 93 ? -4.835 22.674 13.393 1.00 41.38 93 ASP A O 1
ATOM 727 N N . VAL A 1 94 ? -3.226 21.889 14.749 1.00 48.44 94 VAL A N 1
ATOM 728 C CA . VAL A 1 94 ? -4.046 21.026 15.596 1.00 48.44 94 VAL A CA 1
ATOM 729 C C . VAL A 1 94 ? -4.990 21.934 16.399 1.00 48.44 94 VAL A C 1
ATOM 731 O O . VAL A 1 94 ? -4.674 22.378 17.503 1.00 48.44 94 VAL A O 1
ATOM 734 N N . HIS A 1 95 ? -6.147 22.285 15.839 1.00 45.91 95 HIS A N 1
ATOM 735 C CA . HIS A 1 95 ? -7.177 22.953 16.614 1.00 45.91 95 HIS A CA 1
ATOM 736 C C . HIS A 1 95 ? -7.714 21.984 17.670 1.00 45.91 95 HIS A C 1
ATOM 738 O O . HIS A 1 95 ? -8.566 21.142 17.414 1.00 45.91 95 HIS A O 1
ATOM 744 N N . ALA A 1 96 ? -7.238 22.227 18.890 1.00 42.66 96 ALA A N 1
ATOM 745 C CA . ALA A 1 96 ? -8.000 22.161 20.125 1.00 42.66 96 ALA A CA 1
ATOM 746 C C . ALA A 1 96 ? -8.386 20.772 20.658 1.00 42.66 96 ALA A C 1
ATOM 748 O O . ALA A 1 96 ? -9.558 20.487 20.885 1.00 42.66 96 ALA A O 1
ATOM 749 N N . GLY A 1 97 ? -7.387 20.087 21.212 1.00 34.34 97 GLY A N 1
ATOM 750 C CA . GLY A 1 97 ? -7.533 19.539 22.560 1.00 34.34 97 GLY A CA 1
ATOM 751 C C . GLY A 1 97 ? -7.555 20.677 23.584 1.00 34.34 97 GLY A C 1
ATOM 752 O O . GLY A 1 97 ? -6.639 20.820 24.391 1.00 34.34 97 GLY A O 1
ATOM 753 N N . ARG A 1 98 ? -8.577 21.547 23.537 1.00 38.31 98 ARG A N 1
ATOM 754 C CA . ARG A 1 98 ? -8.875 22.455 24.646 1.00 38.31 98 ARG A CA 1
ATOM 755 C C . ARG A 1 98 ? -9.242 21.520 25.792 1.00 38.31 98 ARG A C 1
ATOM 757 O O . ARG A 1 98 ? -10.368 21.032 25.843 1.00 38.31 98 ARG A O 1
ATOM 764 N N . CYS A 1 99 ? -8.273 21.214 26.655 1.00 32.47 99 CYS A N 1
ATOM 765 C CA . CYS A 1 99 ? -8.526 20.583 27.936 1.00 32.47 99 CYS A CA 1
ATOM 766 C C . CYS A 1 99 ? -9.539 21.494 28.620 1.00 32.47 99 CYS A C 1
ATOM 768 O O . CYS A 1 99 ? -9.215 22.582 29.100 1.00 32.47 99 CYS A O 1
ATOM 770 N N . ARG A 1 100 ? -10.813 21.110 28.525 1.00 35.88 100 ARG A N 1
ATOM 771 C CA . ARG A 1 100 ? -11.904 21.742 29.235 1.00 35.88 100 ARG A CA 1
ATOM 772 C C . ARG A 1 100 ? -11.627 21.370 30.677 1.00 35.88 100 ARG A C 1
ATOM 774 O O . ARG A 1 100 ? -12.098 20.352 31.169 1.00 35.88 100 ARG A O 1
ATOM 781 N N . GLN A 1 101 ? -10.793 22.179 31.322 1.00 34.91 101 GLN A N 1
ATOM 782 C CA . GLN A 1 101 ? -10.733 22.276 32.760 1.00 34.91 101 GLN A CA 1
ATOM 783 C C . GLN A 1 101 ? -12.166 22.588 33.165 1.00 34.91 101 GLN A C 1
ATOM 785 O O . GLN A 1 101 ? -12.634 23.726 33.103 1.00 34.91 101 GLN A O 1
ATOM 790 N N . LEU A 1 102 ? -12.898 21.533 33.507 1.00 36.47 102 LEU A N 1
ATOM 791 C CA . LEU A 1 102 ? -14.048 21.628 34.367 1.00 36.47 102 LEU A CA 1
ATOM 792 C C . LEU A 1 102 ? -13.483 22.201 35.668 1.00 36.47 102 LEU A C 1
ATOM 794 O O . LEU A 1 102 ? -13.091 21.474 36.577 1.00 36.47 102 LEU A O 1
ATOM 798 N N . ARG A 1 103 ? -13.378 23.535 35.745 1.00 33.47 103 ARG A N 1
ATOM 799 C CA . ARG A 1 103 ? -13.444 24.240 37.019 1.00 33.47 103 ARG A CA 1
ATOM 800 C C . ARG A 1 103 ? -14.848 23.956 37.518 1.00 33.47 103 ARG A C 1
ATOM 802 O O . ARG A 1 103 ? -15.790 24.687 37.225 1.00 33.47 103 ARG A O 1
ATOM 809 N N . ASN A 1 104 ? -14.969 22.813 38.186 1.00 36.84 104 ASN A N 1
ATOM 810 C CA . ASN A 1 104 ? -16.137 22.431 38.940 1.00 36.84 104 ASN A CA 1
ATOM 811 C C . ASN A 1 104 ? -16.484 23.602 39.853 1.00 36.84 104 ASN A C 1
ATOM 813 O O . ASN A 1 104 ? -15.767 23.925 40.802 1.00 36.84 104 ASN A O 1
ATOM 817 N N . GLY A 1 105 ? -17.605 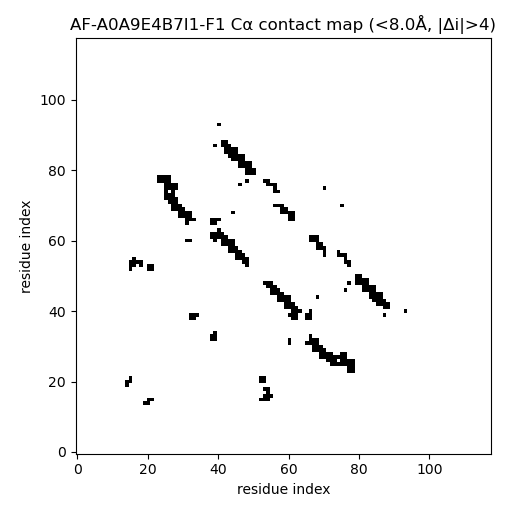24.243 39.534 1.00 37.06 105 GLY A N 1
ATOM 818 C CA . GLY A 1 105 ? -18.390 24.910 40.543 1.00 37.06 105 GLY A CA 1
ATOM 819 C C . GLY A 1 105 ? -18.735 23.906 41.642 1.00 37.06 105 GLY A C 1
ATOM 820 O O . GLY A 1 105 ? -18.953 22.726 41.383 1.00 37.06 105 GLY A O 1
ATOM 821 N N . ARG A 1 106 ? -18.810 24.437 42.863 1.00 37.03 106 ARG A N 1
ATOM 822 C CA . ARG A 1 106 ? -19.206 23.784 44.118 1.00 37.03 106 ARG A CA 1
ATOM 823 C C . ARG A 1 106 ? -18.174 22.854 44.751 1.00 37.03 106 ARG A C 1
ATOM 825 O O . ARG A 1 106 ? -18.236 21.635 44.661 1.00 37.03 106 ARG A O 1
ATOM 832 N N . ARG A 1 107 ? -17.380 23.472 45.634 1.00 46.44 107 ARG A N 1
ATOM 833 C CA . ARG A 1 107 ? -17.125 22.890 46.956 1.00 46.44 107 ARG A CA 1
ATOM 834 C C . ARG A 1 107 ? -18.467 22.475 47.575 1.00 46.44 107 ARG A C 1
ATOM 836 O O . ARG A 1 107 ? -19.273 23.342 47.909 1.00 46.44 107 ARG A O 1
ATOM 843 N N . ARG A 1 108 ? -18.680 21.181 47.789 1.00 37.50 108 ARG A N 1
ATOM 844 C CA . ARG A 1 108 ? -19.428 20.684 48.947 1.00 37.50 108 ARG A CA 1
ATOM 845 C C . ARG A 1 108 ? -18.684 19.484 49.518 1.00 37.50 108 ARG A C 1
ATOM 847 O O . ARG A 1 108 ? -18.243 18.615 48.777 1.00 37.50 108 ARG A O 1
ATOM 854 N N . ARG A 1 109 ? -18.491 19.542 50.836 1.00 42.31 109 ARG A N 1
ATOM 855 C CA . ARG A 1 109 ? -17.949 18.483 51.687 1.00 42.31 109 ARG A CA 1
ATOM 856 C C . ARG A 1 109 ? -18.768 17.198 51.538 1.00 42.31 109 ARG A C 1
ATOM 858 O O . ARG A 1 109 ? -19.989 17.269 51.448 1.00 42.31 109 ARG A O 1
ATOM 865 N N . GLY A 1 110 ? -18.065 16.079 51.631 1.00 34.47 110 GLY A N 1
ATOM 866 C CA . GLY A 1 110 ? -18.548 14.743 51.982 1.00 34.47 110 GLY A CA 1
ATOM 867 C C . GLY A 1 110 ? -17.301 13.858 52.023 1.00 34.47 110 GLY A C 1
ATOM 868 O O . GLY A 1 110 ? -16.712 13.609 50.980 1.00 34.47 110 GLY A O 1
ATOM 869 N N . GLU A 1 111 ? -16.608 13.760 53.160 1.00 38.09 111 GLU A N 1
ATOM 870 C CA . GLU A 1 111 ? -16.751 12.647 54.116 1.00 38.09 111 GLU A CA 1
ATOM 871 C C . GLU A 1 111 ? -16.821 11.283 53.417 1.00 38.09 111 GLU A C 1
ATOM 873 O O . GLU A 1 111 ? -17.869 10.873 52.929 1.00 38.09 111 GLU A O 1
ATOM 878 N N . TYR A 1 112 ? -15.683 10.583 53.382 1.00 36.00 112 TYR A N 1
ATOM 879 C CA . TYR A 1 112 ? -15.634 9.152 53.102 1.00 36.00 112 TYR A CA 1
ATOM 880 C C . TYR A 1 112 ? -15.669 8.413 54.440 1.00 36.00 112 TYR A C 1
ATOM 882 O O . TYR A 1 112 ? -14.679 8.400 55.171 1.00 36.00 112 TYR A O 1
ATOM 890 N N . ALA A 1 113 ? -16.815 7.809 54.752 1.00 38.28 113 ALA A N 1
ATOM 891 C CA . ALA A 1 113 ? -16.893 6.707 55.697 1.00 38.28 113 ALA A CA 1
ATOM 892 C C . ALA A 1 113 ? -16.473 5.426 54.964 1.00 38.28 113 ALA A C 1
ATOM 894 O O . ALA A 1 113 ? -17.032 5.085 53.921 1.00 38.28 113 ALA A O 1
ATOM 895 N N . ALA A 1 114 ? -15.468 4.739 55.500 1.00 39.22 114 ALA A N 1
ATOM 896 C CA . ALA A 1 114 ? -15.122 3.388 55.095 1.00 39.22 114 ALA A CA 1
ATOM 897 C C . ALA A 1 114 ? -16.200 2.423 55.609 1.00 39.22 114 ALA A C 1
ATOM 899 O O . ALA A 1 114 ? -16.460 2.372 56.810 1.00 39.22 114 ALA A O 1
ATOM 900 N N . ALA A 1 115 ? -16.804 1.651 54.709 1.00 36.62 115 ALA A N 1
ATOM 901 C CA . ALA A 1 115 ? -17.585 0.473 55.057 1.00 36.62 115 ALA A CA 1
ATOM 902 C C . ALA A 1 115 ? -17.002 -0.727 54.310 1.00 36.62 115 ALA A C 1
ATOM 904 O O . ALA A 1 115 ? -16.942 -0.752 53.081 1.00 36.62 115 ALA A O 1
ATOM 905 N N . ALA A 1 116 ? -16.517 -1.675 55.105 1.00 38.09 116 ALA A N 1
ATOM 906 C CA . ALA A 1 116 ? -16.074 -2.997 54.706 1.00 38.09 116 ALA A CA 1
ATOM 907 C C . ALA A 1 116 ? -17.240 -3.845 54.170 1.00 38.09 116 ALA A C 1
ATOM 909 O O . ALA A 1 116 ? -18.403 -3.593 54.488 1.00 38.09 116 ALA A O 1
ATOM 910 N N . GLY A 1 117 ? -16.912 -4.895 53.422 1.00 37.06 117 GLY A N 1
ATOM 911 C CA . GLY A 1 117 ? -17.851 -5.961 53.090 1.00 37.06 117 GLY A CA 1
ATOM 912 C C . GLY A 1 117 ? -17.129 -7.156 52.478 1.00 37.06 117 GLY A C 1
ATOM 913 O O . GLY A 1 117 ? -16.740 -7.090 51.314 1.00 37.06 117 GLY A O 1
ATOM 914 N N . GLY A 1 118 ? -16.949 -8.204 53.285 1.00 34.25 118 GLY A N 1
ATOM 915 C CA . GLY A 1 118 ? -16.310 -9.481 52.968 1.00 34.25 118 GLY A CA 1
ATOM 916 C C . GLY A 1 118 ? -15.894 -10.191 54.243 1.00 34.25 118 GLY A C 1
ATOM 917 O O . GLY A 1 118 ? -14.713 -10.026 54.610 1.00 34.25 118 GLY A O 1
#

Nearest PDB structures (foldseek):
  4rdl-assembly1_B  TM=4.721E-01  e=1.323E+00  Human calicivirus NLV/Boxer/2001/US
  4i9x-assembly1_B  TM=4.350E-01  e=1.495E+00  Human herpesvirus 5 strain Merlin
  2der-assembly2_B  TM=3.080E-01  e=2.590E+00  Escherichia coli
  2der-assembly1_A  TM=3.068E-01  e=3.736E+00  Escherichia coli
  6wgl-assembly1_C  TM=3.079E-01  e=5.071E+00  Homo sapiens

Sequence (118 aa):
DPDFREWPQLMLNWLRRCGFLTGKARHAVSGRVTLNGEAMGMAWVTFVPLDSNAPPARARASHAEKGRFEIPASHGVVPGPHRVEVRVPQHGDVHAGRCRQLRNGRRRRGEYAAAAGG

Foldseek 3Di:
DVVVVCVVVVVLLVCQQQLVLHPFFFAKDKDFDADVQFADAKKKKWWAAPDPSHHIAIWIAHNVNRRITITHRSRGGGDDDTDIDIDDPPDDDPPDPPVPPCPPDDDDDDDDDDDDDD

Secondary structure (DSSP, 8-state):
-HHHHHHHHHHHHHHHHHTTT--PPPB-EEEE-EETTEEPSEEEEEEEESSTTSPPEEEEEETTTTTEEEE-GGGPBPSS-EEEEEE----S--------------------------

Mean predicted aligned error: 12.42 Å

Radius of gyration: 24.22 Å; Cα contacts (8 Å, |Δi|>4): 175; chai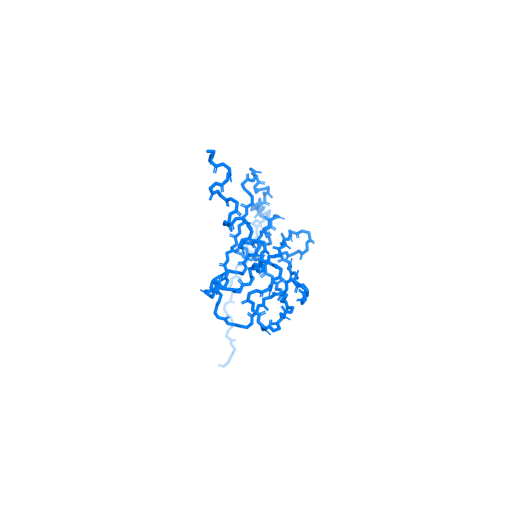ns: 1; bounding box: 40×37×76 Å

Solvent-accessible surface area (backbone atoms only — not comparable to full-atom values): 7249 Å² total; per-residue (Å²): 116,74,66,71,69,47,45,66,58,54,50,50,54,48,41,21,62,74,35,75,59,44,94,69,67,48,39,59,49,71,52,70,51,59,59,98,85,40,46,40,71,54,32,35,43,32,38,40,45,73,51,88,40,51,33,64,18,68,31,64,22,26,35,92,59,64,5,34,31,64,28,56,38,94,53,18,43,52,90,72,69,62,49,78,46,80,46,60,74,93,62,86,75,87,82,66,88,67,78,76,75,74,76,70,77,72,92,72,92,76,85,84,79,90,76,87,88,134

pLDDT: mean 77.56, std 22.09, range [32.47, 94.94]